Protein AF-A0A1M3LFQ7-F1 (afdb_monomer)

Foldseek 3Di:
DDQVLLVVCVVCLLVLLVVLLVVLVVVQVLCVVWPLSNVLSSVLSSLLSVLLSCLLVVHPRQSCVSLVSLLVSVLVTVDDLVSSLVSLVSSLCSVLVSSCVSRPVHDSVVSNVSSVVNSVVSSVVSVVSNVVSVVVVVD

Mean predicted aligned error: 5.29 Å

Secondary structure (DSSP, 8-state):
---HHHHHHHHTHHHHHHHHHHHHHHH-HHHHH-HHHHHHHHHHHHHHHHHHHHHHHT----THHHHHHHHHHHHHS---HHHHHHHHHHHHHHHHHHHHHHTTTS--HHHHHHHHHHHHHHHHHHHHHHHHHHHHH--

Solvent-accessible surface area (backbone atoms only — not comparable to full-atom values): 7546 Å² total; per-residue (Å²): 138,83,62,65,21,57,58,53,45,63,76,44,38,70,66,47,24,53,53,44,37,56,47,34,43,70,78,32,55,68,36,61,72,33,72,66,42,48,66,51,41,51,65,31,36,43,46,38,46,54,35,49,53,32,30,50,72,69,44,98,47,66,54,51,66,30,42,53,44,56,48,52,42,42,73,75,38,89,58,53,69,69,53,56,53,47,42,52,49,53,44,51,54,48,54,54,51,50,43,51,66,59,24,69,96,53,90,50,65,67,42,50,51,43,43,55,50,43,53,54,54,36,53,54,50,52,53,53,50,51,56,52,50,52,55,65,73,76,103

Radius of gyration: 15.15 Å; Cα contacts (8 Å, |Δi|>4): 144; chains: 1; bounding box: 44×25×41 Å

pLDDT: mean 84.74, std 13.24, range [47.09, 98.0]

Structure (mmCIF, N/CA/C/O backbone):
data_AF-A0A1M3LFQ7-F1
#
_entry.id   AF-A0A1M3LFQ7-F1
#
loop_
_atom_site.group_PDB
_atom_site.id
_atom_site.type_symbol
_atom_site.label_atom_id
_atom_site.label_alt_id
_atom_site.label_comp_id
_atom_site.label_asym_id
_atom_site.label_entity_id
_atom_site.label_seq_id
_atom_site.pdbx_PDB_ins_code
_atom_site.Cartn_x
_atom_site.Cartn_y
_atom_site.Cartn_z
_atom_site.occupancy
_atom_site.B_iso_or_equiv
_atom_site.auth_seq_id
_atom_site.auth_comp_id
_atom_site.auth_asym_id
_atom_site.auth_atom_id
_atom_site.pdbx_PDB_model_num
ATOM 1 N N . MET A 1 1 ? -5.559 7.535 22.322 1.00 57.72 1 MET A N 1
ATOM 2 C CA . MET A 1 1 ? -6.690 6.678 21.907 1.00 57.72 1 MET A CA 1
ATOM 3 C C . MET A 1 1 ? -6.112 5.419 21.289 1.00 57.72 1 MET A C 1
ATOM 5 O O . MET A 1 1 ? -5.043 5.512 20.702 1.00 57.72 1 MET A O 1
ATOM 9 N N . THR A 1 2 ? -6.763 4.270 21.445 1.00 73.19 2 THR A N 1
ATOM 10 C CA . THR A 1 2 ? -6.400 3.028 20.746 1.00 73.19 2 THR A CA 1
ATOM 11 C C . THR A 1 2 ? -7.524 2.688 19.772 1.00 73.19 2 THR A C 1
ATOM 13 O O . THR A 1 2 ? -8.675 2.547 20.183 1.00 73.19 2 THR A O 1
ATOM 16 N N . TRP A 1 3 ? -7.204 2.634 18.478 1.00 89.06 3 TRP A N 1
ATOM 17 C CA . TRP A 1 3 ? -8.154 2.292 17.417 1.00 89.06 3 TRP A CA 1
ATOM 18 C C . TRP A 1 3 ? -8.183 0.777 17.245 1.00 89.06 3 TRP A C 1
ATOM 20 O O . TRP A 1 3 ? -7.164 0.183 16.882 1.00 89.06 3 TRP A O 1
ATOM 30 N N . ARG A 1 4 ? -9.339 0.141 17.467 1.00 93.25 4 ARG A N 1
ATOM 31 C CA . ARG A 1 4 ? -9.447 -1.324 17.340 1.00 93.25 4 ARG A CA 1
ATOM 32 C C . ARG A 1 4 ? -9.283 -1.751 15.887 1.00 93.25 4 ARG A C 1
ATOM 34 O O . ARG A 1 4 ? -8.853 -2.872 15.633 1.00 93.25 4 ARG A O 1
ATOM 41 N N . ALA A 1 5 ? -9.582 -0.860 14.942 1.00 95.38 5 ALA A N 1
ATOM 42 C CA . ALA A 1 5 ? -9.312 -1.063 13.524 1.00 95.38 5 ALA A CA 1
ATOM 43 C C . ALA A 1 5 ? -7.831 -1.385 13.248 1.00 95.38 5 ALA A C 1
ATOM 45 O O . ALA A 1 5 ? -7.538 -2.267 12.445 1.00 95.38 5 ALA A O 1
ATOM 46 N N . ILE A 1 6 ? -6.902 -0.714 13.942 1.00 94.81 6 ILE A N 1
ATOM 47 C CA . ILE A 1 6 ? -5.457 -0.928 13.775 1.00 94.81 6 ILE A CA 1
ATOM 48 C C . ILE A 1 6 ? -5.042 -2.271 14.381 1.00 94.81 6 ILE A C 1
ATOM 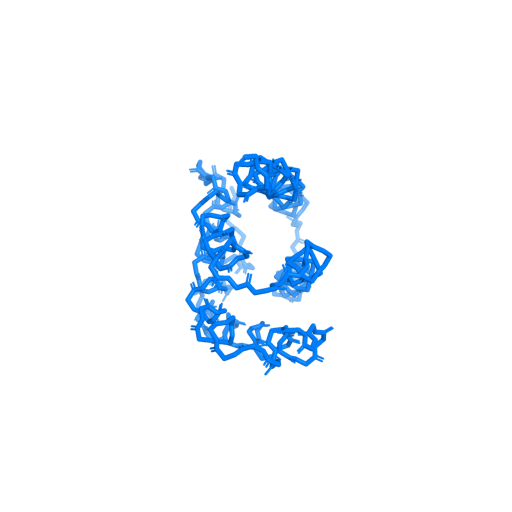50 O O . ILE A 1 6 ? -4.282 -3.003 13.754 1.00 94.81 6 ILE A O 1
ATOM 54 N N . ASP A 1 7 ? -5.573 -2.630 15.553 1.00 94.94 7 ASP A N 1
ATOM 55 C CA . ASP A 1 7 ? -5.297 -3.930 16.185 1.00 94.94 7 ASP A CA 1
ATOM 56 C C . ASP A 1 7 ? -5.813 -5.093 15.322 1.00 94.94 7 ASP A C 1
ATOM 58 O O . ASP A 1 7 ? -5.139 -6.108 15.151 1.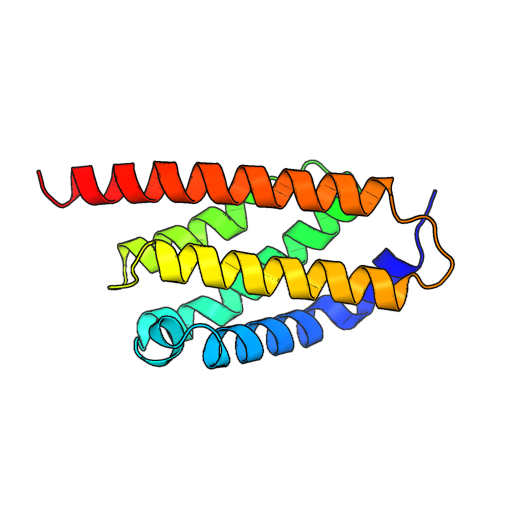00 94.94 7 ASP A O 1
ATOM 62 N N . ARG A 1 8 ? -7.005 -4.933 14.731 1.00 96.25 8 ARG A N 1
ATOM 63 C CA . ARG A 1 8 ? -7.570 -5.903 13.785 1.00 96.25 8 ARG A CA 1
ATOM 64 C C . ARG A 1 8 ? -6.722 -6.007 12.528 1.00 96.25 8 ARG A C 1
ATOM 66 O O . ARG A 1 8 ? -6.426 -7.120 12.119 1.00 96.25 8 ARG A O 1
ATOM 73 N N . LEU A 1 9 ? -6.309 -4.873 11.957 1.00 96.56 9 LEU A N 1
ATOM 74 C CA . LEU A 1 9 ? -5.456 -4.850 10.770 1.00 96.56 9 LEU A CA 1
ATOM 75 C C . LEU A 1 9 ? -4.123 -5.545 11.053 1.00 96.56 9 LEU A C 1
ATOM 77 O O . LEU A 1 9 ? -3.677 -6.349 10.246 1.00 96.56 9 LEU A O 1
ATOM 81 N N . GLN A 1 10 ? -3.521 -5.292 12.218 1.00 96.25 10 GLN A N 1
ATOM 82 C CA . GLN A 1 10 ? -2.303 -5.970 12.655 1.00 96.25 10 GLN A CA 1
ATOM 83 C C . GLN A 1 10 ? -2.478 -7.492 12.716 1.00 96.25 10 GLN A C 1
ATOM 85 O O . GLN A 1 10 ? -1.564 -8.214 12.331 1.00 96.25 10 GLN A O 1
ATOM 90 N N . ALA A 1 11 ? -3.625 -7.985 13.187 1.00 97.06 11 ALA A N 1
ATOM 91 C CA . ALA A 1 11 ? -3.873 -9.420 13.319 1.00 97.06 11 ALA A CA 1
ATOM 92 C C . ALA A 1 11 ? -3.962 -10.163 11.973 1.00 97.06 11 ALA A C 1
ATOM 94 O O . ALA A 1 11 ? -3.779 -11.376 11.942 1.00 97.06 11 ALA A O 1
ATOM 95 N N . GLU A 1 12 ? -4.237 -9.456 10.876 1.00 97.19 12 GLU A N 1
ATOM 96 C CA . GLU A 1 12 ? -4.384 -10.037 9.535 1.00 97.19 12 GLU A CA 1
ATOM 97 C C . GLU A 1 12 ? -3.378 -9.484 8.513 1.00 97.19 12 GLU A C 1
ATOM 99 O O . GLU A 1 12 ? -3.524 -9.740 7.319 1.00 97.19 12 GLU A O 1
ATOM 104 N N . ILE A 1 13 ? -2.384 -8.702 8.955 1.00 95.25 13 ILE A N 1
ATOM 105 C CA . ILE A 1 13 ? -1.555 -7.879 8.063 1.00 95.25 13 ILE A CA 1
ATOM 106 C C . ILE A 1 13 ? -0.771 -8.715 7.045 1.00 95.25 13 ILE A C 1
ATOM 108 O O . ILE A 1 13 ? -0.684 -8.320 5.887 1.00 95.25 13 ILE A O 1
ATOM 112 N N . GLU A 1 14 ? -0.260 -9.878 7.453 1.00 95.69 14 GLU A N 1
ATOM 113 C CA . GLU A 1 14 ? 0.499 -10.797 6.593 1.00 95.69 14 GLU A CA 1
ATOM 114 C C . GLU A 1 14 ? -0.391 -11.367 5.478 1.00 95.69 14 GLU A C 1
ATOM 116 O O . GLU A 1 14 ? -0.110 -11.200 4.293 1.00 95.69 14 GLU A O 1
ATOM 121 N N . GLU A 1 15 ? -1.541 -11.946 5.837 1.00 97.25 15 GLU A N 1
ATOM 122 C CA . GLU A 1 15 ? -2.490 -12.477 4.851 1.00 97.25 15 GLU A CA 1
ATOM 123 C C . GLU A 1 15 ? -3.047 -11.360 3.951 1.00 97.25 15 GLU A C 1
ATOM 125 O O . GLU A 1 15 ? -3.299 -11.550 2.758 1.00 97.25 15 GLU A O 1
ATOM 130 N N . PHE A 1 16 ? -3.243 -10.162 4.504 1.00 97.81 16 PHE A N 1
ATOM 131 C CA . PHE A 1 16 ? -3.688 -9.019 3.725 1.00 97.81 16 PHE A CA 1
ATOM 132 C C . PHE A 1 16 ? -2.613 -8.534 2.744 1.00 97.81 16 PHE A C 1
ATOM 134 O O . PHE A 1 16 ? -2.951 -8.226 1.601 1.00 97.81 16 PHE A O 1
ATOM 141 N N . ALA A 1 17 ? -1.335 -8.531 3.128 1.00 95.31 17 ALA A N 1
ATOM 142 C CA . ALA A 1 17 ? -0.219 -8.210 2.241 1.00 95.31 17 ALA A CA 1
ATOM 143 C C . ALA A 1 17 ? -0.124 -9.189 1.055 1.00 95.31 17 ALA A C 1
ATOM 145 O O . ALA A 1 17 ? 0.085 -8.760 -0.085 1.00 95.31 17 ALA A O 1
ATOM 146 N N . ASP A 1 18 ? -0.385 -10.480 1.272 1.00 96.44 18 ASP A N 1
ATOM 147 C CA . ASP A 1 18 ? -0.476 -11.469 0.190 1.00 96.44 18 ASP A CA 1
ATOM 148 C C . ASP A 1 18 ? -1.631 -11.161 -0.774 1.00 96.44 18 ASP A C 1
ATOM 150 O O . ASP A 1 18 ? -1.466 -11.192 -2.000 1.00 96.44 18 ASP A O 1
ATOM 154 N N . ARG A 1 19 ? -2.802 -10.778 -0.245 1.00 98.00 19 ARG A N 1
ATOM 155 C CA . ARG A 1 19 ? -3.945 -10.349 -1.073 1.00 98.00 19 ARG A CA 1
ATOM 156 C C . ARG A 1 19 ? -3.628 -9.086 -1.874 1.00 98.00 19 ARG A C 1
ATOM 158 O O . ARG A 1 19 ? -3.998 -9.001 -3.046 1.00 98.00 19 ARG A O 1
ATOM 165 N N . VAL A 1 20 ? -2.926 -8.121 -1.279 1.00 96.88 20 VAL A N 1
ATOM 166 C CA . VAL A 1 20 ? -2.468 -6.904 -1.970 1.00 96.88 20 VAL A CA 1
ATOM 167 C C . VAL A 1 20 ? -1.470 -7.251 -3.075 1.00 96.88 20 VAL A C 1
ATOM 169 O O . VAL A 1 20 ? -1.599 -6.747 -4.190 1.00 96.88 20 VAL A O 1
ATOM 172 N N . THR A 1 21 ? -0.533 -8.162 -2.815 1.00 94.75 21 THR A N 1
ATOM 173 C CA . THR A 1 21 ? 0.423 -8.664 -3.813 1.00 94.75 21 THR A CA 1
ATOM 174 C C . THR A 1 21 ? -0.299 -9.286 -5.005 1.00 94.75 21 THR A C 1
ATOM 176 O O . THR A 1 21 ? -0.049 -8.906 -6.151 1.00 94.75 21 THR A O 1
ATOM 179 N N . ALA A 1 22 ? -1.246 -10.193 -4.751 1.00 96.62 22 ALA A N 1
ATOM 180 C CA . ALA A 1 22 ? -2.049 -10.817 -5.799 1.00 96.62 22 ALA A CA 1
ATOM 181 C C . ALA A 1 22 ? -2.846 -9.780 -6.606 1.00 96.62 22 ALA A C 1
ATOM 183 O O . ALA A 1 22 ? -2.909 -9.857 -7.833 1.00 96.62 22 ALA A O 1
ATOM 184 N N . ARG A 1 23 ? -3.405 -8.770 -5.931 1.00 97.50 23 ARG A N 1
ATOM 185 C CA . ARG A 1 23 ? -4.129 -7.669 -6.572 1.00 97.50 23 ARG A CA 1
ATOM 186 C C . ARG A 1 23 ? -3.228 -6.844 -7.494 1.00 97.50 23 ARG A C 1
ATOM 188 O O . ARG A 1 23 ? -3.616 -6.576 -8.627 1.00 97.50 23 ARG A O 1
ATOM 195 N N . ILE A 1 24 ? -2.016 -6.497 -7.058 1.00 94.94 24 ILE A N 1
ATOM 196 C CA . ILE A 1 24 ? -1.040 -5.770 -7.886 1.00 94.94 24 ILE A CA 1
ATOM 197 C C . ILE A 1 24 ? -0.670 -6.583 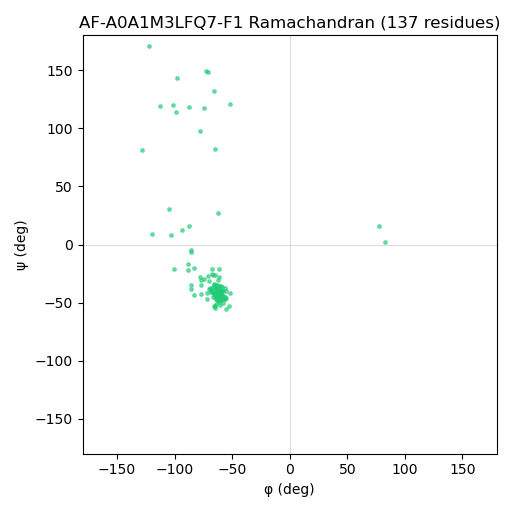-9.130 1.00 94.94 24 ILE A C 1
ATOM 199 O O . ILE A 1 24 ? -0.644 -6.027 -10.223 1.00 94.94 24 ILE A O 1
ATOM 203 N N . LEU A 1 25 ? -0.451 -7.896 -9.002 1.00 93.94 25 LEU A N 1
ATOM 204 C CA . LEU A 1 25 ? -0.136 -8.762 -10.147 1.00 93.94 25 LEU A CA 1
ATOM 205 C C . LEU A 1 25 ? -1.251 -8.799 -11.206 1.00 93.94 25 LEU A C 1
ATOM 207 O O . LEU A 1 25 ? -0.966 -9.003 -12.388 1.00 93.94 25 LEU A O 1
ATOM 211 N N . VAL A 1 26 ? -2.506 -8.593 -10.801 1.00 96.69 26 VAL A N 1
ATOM 212 C CA . VAL A 1 26 ? -3.658 -8.516 -11.711 1.00 96.69 26 VAL A CA 1
ATOM 213 C C . VAL A 1 26 ? -3.811 -7.114 -12.309 1.00 96.69 26 VAL A C 1
ATOM 215 O O . VAL A 1 26 ? -4.067 -6.981 -13.504 1.00 96.69 26 VAL A O 1
ATOM 218 N N . GLU A 1 27 ? -3.667 -6.067 -11.496 1.00 96.69 27 GLU A N 1
ATOM 219 C CA . GLU A 1 27 ? -3.962 -4.682 -11.894 1.00 96.69 27 GLU A CA 1
ATOM 220 C C . GLU A 1 27 ? -2.783 -3.938 -12.545 1.00 96.69 27 GLU A C 1
ATOM 222 O O . GLU A 1 27 ? -2.992 -2.907 -13.193 1.00 96.69 27 GLU A O 1
ATOM 227 N N . VAL A 1 28 ? -1.560 -4.447 -12.378 1.00 94.31 28 VAL A N 1
ATOM 228 C CA . VAL A 1 28 ? -0.308 -3.875 -12.893 1.00 94.31 28 VAL A CA 1
ATOM 229 C C . VAL A 1 28 ? 0.456 -4.970 -13.656 1.00 94.31 28 VAL A C 1
ATOM 231 O O . VAL A 1 28 ? 1.339 -5.631 -13.096 1.00 94.31 28 VAL A O 1
ATOM 234 N N . PRO A 1 29 ? 0.095 -5.235 -14.926 1.00 91.75 29 PRO A N 1
ATOM 235 C CA . PRO A 1 29 ? 0.574 -6.400 -15.673 1.00 91.75 29 PRO A CA 1
ATOM 236 C C . PRO A 1 29 ? 2.096 -6.436 -15.870 1.00 91.75 29 PRO A C 1
ATOM 238 O O . PRO A 1 29 ? 2.656 -7.513 -16.070 1.00 91.75 29 PRO A O 1
ATOM 241 N N . GLU A 1 30 ? 2.784 -5.300 -15.769 1.00 91.12 30 GLU A N 1
ATOM 242 C CA . GLU A 1 30 ? 4.241 -5.201 -15.850 1.00 91.12 30 GLU A CA 1
ATOM 243 C C . GLU A 1 30 ? 4.937 -6.024 -14.755 1.00 91.12 30 GLU A C 1
ATOM 245 O O . GLU A 1 30 ? 5.952 -6.667 -15.022 1.00 91.12 30 GLU A O 1
ATOM 250 N N . TYR A 1 31 ? 4.357 -6.087 -13.550 1.00 88.94 31 TYR A N 1
ATOM 251 C CA . TYR A 1 31 ? 4.875 -6.933 -12.469 1.00 88.94 31 TYR A CA 1
ATOM 252 C C . TYR A 1 31 ? 4.679 -8.425 -12.746 1.00 88.94 31 TYR A C 1
ATOM 254 O O . TYR A 1 31 ? 5.503 -9.237 -12.337 1.00 88.94 31 TYR A O 1
ATOM 262 N N . SER A 1 32 ? 3.613 -8.800 -13.454 1.00 88.75 32 SER A N 1
ATOM 263 C CA . SER A 1 32 ? 3.367 -10.192 -13.849 1.00 88.75 32 SER A CA 1
ATOM 264 C C . SER A 1 32 ? 4.234 -10.634 -15.030 1.00 88.75 32 SER A C 1
ATOM 266 O O . SER A 1 32 ? 4.581 -11.817 -15.124 1.00 88.75 32 SER A O 1
ATOM 268 N N . ALA A 1 33 ? 4.587 -9.702 -15.918 1.00 88.81 33 ALA A N 1
ATOM 269 C CA . ALA A 1 33 ? 5.377 -9.953 -17.119 1.00 88.81 33 ALA A CA 1
ATOM 270 C C . ALA A 1 33 ? 6.886 -10.096 -16.842 1.00 88.81 33 ALA A C 1
ATOM 272 O O . ALA A 1 33 ? 7.570 -10.815 -17.571 1.00 88.81 33 ALA A O 1
ATOM 273 N N . ASP A 1 34 ? 7.405 -9.457 -15.791 1.00 87.69 34 ASP A N 1
ATOM 274 C CA . ASP A 1 34 ? 8.819 -9.514 -15.405 1.00 87.69 34 ASP A CA 1
ATOM 275 C C . ASP A 1 34 ? 9.031 -10.487 -14.225 1.00 87.69 34 ASP A C 1
ATOM 277 O O . ASP A 1 34 ? 8.464 -10.341 -13.141 1.00 87.69 34 ASP A O 1
ATOM 281 N N . ALA A 1 35 ? 9.849 -11.525 -14.433 1.00 86.25 35 ALA A N 1
ATOM 282 C CA . ALA A 1 35 ? 10.077 -12.571 -13.432 1.00 86.25 35 ALA A CA 1
ATOM 283 C C . ALA A 1 35 ? 10.793 -12.055 -12.172 1.00 86.25 35 ALA A C 1
ATOM 285 O O . ALA A 1 35 ? 10.517 -12.533 -11.066 1.00 86.25 35 ALA A O 1
ATOM 286 N N . THR A 1 36 ? 11.687 -11.079 -12.331 1.00 84.62 36 THR A N 1
ATOM 287 C CA . THR A 1 36 ? 12.403 -10.448 -11.223 1.00 84.62 36 THR A CA 1
ATOM 288 C C . THR A 1 36 ? 11.440 -9.562 -10.438 1.00 84.62 36 THR A C 1
ATOM 290 O O . THR A 1 36 ? 11.352 -9.699 -9.220 1.00 84.62 36 THR A O 1
ATOM 293 N N . ALA A 1 37 ? 10.639 -8.740 -11.123 1.00 84.31 37 ALA A N 1
ATOM 294 C CA . ALA A 1 37 ? 9.610 -7.911 -10.496 1.00 84.31 37 ALA A CA 1
ATOM 295 C C . ALA A 1 37 ? 8.610 -8.747 -9.687 1.00 84.31 37 ALA A C 1
ATOM 297 O O . ALA A 1 37 ? 8.350 -8.442 -8.524 1.00 84.31 37 ALA A O 1
ATOM 298 N N . ARG A 1 38 ? 8.103 -9.843 -10.264 1.00 87.62 38 ARG A N 1
ATOM 299 C CA . ARG A 1 38 ? 7.189 -10.767 -9.580 1.00 87.62 38 ARG A CA 1
ATOM 300 C C . ARG A 1 38 ? 7.796 -11.364 -8.311 1.00 87.62 38 ARG A C 1
ATOM 302 O O . ARG A 1 38 ? 7.100 -11.500 -7.311 1.00 87.62 38 ARG A O 1
ATOM 309 N N . THR A 1 39 ? 9.081 -11.712 -8.349 1.00 86.69 39 THR A N 1
ATOM 310 C CA . THR A 1 39 ? 9.793 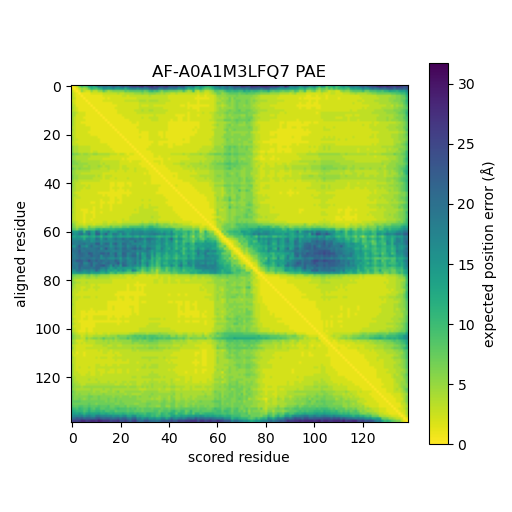-12.302 -7.202 1.00 86.69 39 THR A CA 1
ATOM 311 C C . THR A 1 39 ? 9.994 -11.287 -6.078 1.00 86.69 39 THR A C 1
ATOM 313 O O . THR A 1 39 ? 9.886 -11.633 -4.905 1.00 86.69 39 THR A O 1
ATOM 316 N N . LEU A 1 40 ? 10.268 -10.029 -6.425 1.00 84.62 40 LEU A N 1
ATOM 317 C CA . LEU A 1 40 ? 10.537 -8.970 -5.450 1.00 84.62 40 LEU A CA 1
ATOM 318 C C . LEU A 1 40 ? 9.263 -8.330 -4.881 1.00 84.62 40 LEU A C 1
ATOM 320 O O . LEU A 1 40 ? 9.309 -7.734 -3.803 1.00 84.62 40 LEU A O 1
ATOM 324 N N . LEU A 1 41 ? 8.124 -8.457 -5.571 1.00 87.00 41 LEU A N 1
ATOM 325 C CA . LEU A 1 41 ? 6.877 -7.800 -5.184 1.00 87.00 41 LEU A CA 1
ATOM 326 C C . LEU A 1 41 ? 6.366 -8.242 -3.807 1.00 87.00 41 LEU A C 1
ATOM 328 O O . LEU A 1 41 ? 6.085 -7.378 -2.986 1.00 87.00 41 LEU A O 1
ATOM 332 N N . GLY A 1 42 ? 6.279 -9.548 -3.537 1.00 89.25 42 GLY A N 1
ATOM 333 C CA . GLY A 1 42 ? 5.763 -10.061 -2.257 1.00 89.25 42 GLY A CA 1
ATOM 334 C C . GLY A 1 42 ? 6.504 -9.493 -1.037 1.00 89.25 42 GLY A C 1
ATOM 335 O O . GLY A 1 42 ? 5.881 -8.831 -0.208 1.00 89.25 42 GLY A O 1
ATOM 336 N N . PRO A 1 43 ? 7.844 -9.635 -0.958 1.00 87.81 43 PRO A N 1
ATOM 337 C CA . PRO A 1 43 ? 8.639 -9.019 0.105 1.00 87.81 43 PRO A CA 1
ATOM 338 C C . PRO A 1 43 ? 8.469 -7.494 0.198 1.00 87.81 43 PRO A C 1
ATOM 340 O O . PRO A 1 43 ? 8.423 -6.948 1.298 1.00 87.81 43 PRO A O 1
ATOM 343 N N . SER A 1 44 ? 8.334 -6.806 -0.943 1.00 86.00 44 SER A N 1
ATOM 344 C CA . SER A 1 44 ? 8.117 -5.350 -0.970 1.00 86.00 44 SER A CA 1
ATOM 345 C C . SER A 1 44 ? 6.782 -4.955 -0.340 1.00 86.00 44 SER A C 1
ATOM 347 O O . SER A 1 44 ? 6.709 -3.988 0.416 1.00 86.00 44 SER A O 1
ATOM 349 N N . VAL A 1 45 ? 5.715 -5.689 -0.663 1.00 90.38 45 VAL A N 1
ATOM 350 C CA . VAL A 1 45 ? 4.370 -5.435 -0.136 1.00 90.38 45 VAL A CA 1
ATOM 351 C C . VAL A 1 45 ? 4.301 -5.785 1.346 1.00 90.38 45 VAL A C 1
ATOM 353 O O . VAL A 1 45 ? 3.700 -5.027 2.099 1.00 90.38 45 VAL A O 1
ATOM 356 N N . GLN A 1 46 ? 4.965 -6.857 1.786 1.00 90.75 46 GLN A N 1
ATOM 357 C CA . GLN A 1 46 ? 5.044 -7.205 3.205 1.00 90.75 46 GLN A CA 1
ATOM 358 C C . GLN A 1 46 ? 5.713 -6.093 4.018 1.00 90.75 46 GLN A C 1
ATOM 360 O O . GLN A 1 46 ? 5.160 -5.623 5.007 1.00 90.75 46 GLN A O 1
ATOM 365 N N . GLN A 1 47 ? 6.858 -5.595 3.547 1.00 87.75 47 GLN A N 1
ATOM 366 C CA . GLN A 1 47 ? 7.540 -4.485 4.203 1.00 87.75 47 GLN A CA 1
ATOM 367 C C . GLN A 1 47 ? 6.697 -3.200 4.193 1.00 87.75 47 GLN A C 1
ATOM 369 O O . GLN A 1 47 ? 6.687 -2.462 5.176 1.00 87.75 47 GLN A O 1
ATOM 374 N N . ASN A 1 48 ? 5.960 -2.938 3.106 1.00 88.44 48 ASN A N 1
ATOM 375 C CA . ASN A 1 48 ? 4.997 -1.836 3.056 1.00 88.44 48 ASN A CA 1
ATOM 376 C C . ASN A 1 48 ? 3.918 -1.995 4.134 1.00 88.44 48 ASN A C 1
ATOM 378 O O . ASN A 1 48 ? 3.596 -1.029 4.814 1.00 88.44 48 ASN A O 1
ATOM 382 N N . ALA A 1 49 ? 3.391 -3.206 4.313 1.00 91.81 49 ALA A N 1
ATOM 383 C CA . ALA A 1 49 ? 2.353 -3.510 5.288 1.00 91.81 49 ALA A CA 1
ATOM 384 C C . ALA A 1 49 ? 2.823 -3.257 6.733 1.00 91.81 49 ALA A C 1
ATOM 386 O O . ALA A 1 49 ? 2.096 -2.651 7.526 1.00 91.81 49 ALA A O 1
ATOM 387 N N . ASP A 1 50 ? 4.060 -3.642 7.052 1.00 90.31 50 ASP A N 1
ATOM 388 C CA . ASP A 1 50 ? 4.677 -3.375 8.355 1.00 90.31 50 ASP A CA 1
ATOM 389 C C . ASP A 1 50 ? 4.828 -1.863 8.600 1.00 90.31 50 ASP A C 1
ATOM 391 O O . ASP A 1 50 ? 4.453 -1.348 9.657 1.00 90.31 50 ASP A O 1
ATOM 395 N N . GLU A 1 51 ? 5.301 -1.115 7.596 1.00 89.75 51 GLU A N 1
ATOM 39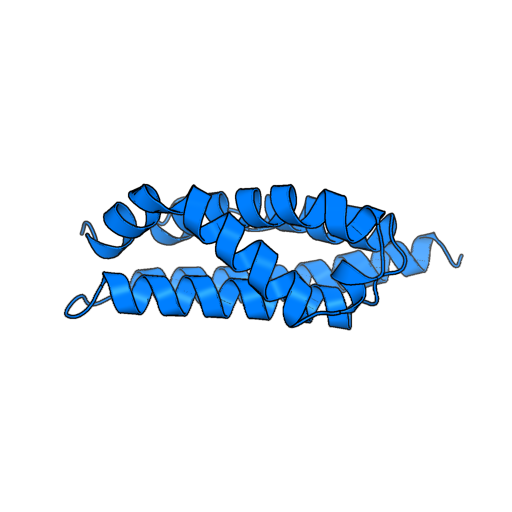6 C CA . GLU A 1 51 ? 5.406 0.347 7.669 1.00 89.75 51 GLU A CA 1
ATOM 397 C C . GLU A 1 51 ? 4.042 1.024 7.833 1.00 89.75 51 GLU A C 1
ATOM 399 O O . GLU A 1 51 ? 3.925 1.961 8.626 1.00 89.75 51 GLU A O 1
ATOM 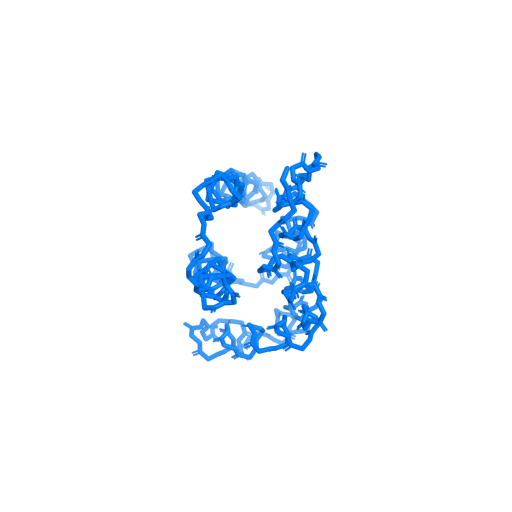404 N N . VAL A 1 52 ? 2.999 0.534 7.153 1.00 92.00 52 VAL A N 1
ATOM 405 C CA . VAL A 1 52 ? 1.626 1.023 7.335 1.00 92.00 52 VAL A CA 1
ATOM 406 C C . VAL A 1 52 ? 1.225 0.936 8.806 1.00 92.00 52 VAL A C 1
ATOM 408 O O . VAL A 1 52 ? 0.718 1.918 9.350 1.00 92.00 52 VAL A O 1
ATOM 411 N N . LEU A 1 53 ? 1.492 -0.178 9.492 1.00 92.62 53 LEU A N 1
ATOM 412 C CA . LEU A 1 53 ? 1.162 -0.311 10.915 1.00 92.62 53 LEU A CA 1
ATOM 413 C C . LEU A 1 53 ? 1.915 0.700 11.789 1.00 92.62 53 LEU A C 1
ATOM 415 O O . LEU A 1 53 ? 1.311 1.294 12.685 1.00 92.62 53 LEU A O 1
ATOM 419 N N . HIS A 1 54 ? 3.199 0.942 11.520 1.00 91.38 54 HIS A N 1
ATOM 420 C CA . HIS A 1 54 ? 3.973 1.956 12.238 1.00 91.38 54 HIS A CA 1
ATOM 421 C C . HIS A 1 54 ? 3.406 3.371 12.013 1.00 91.38 54 HIS A C 1
ATOM 423 O O . HIS A 1 54 ? 3.151 4.097 12.981 1.00 91.38 54 HIS A O 1
ATOM 429 N N . VAL A 1 55 ? 3.106 3.743 10.759 1.00 91.31 55 VAL A N 1
ATOM 430 C CA . VAL A 1 55 ? 2.482 5.037 10.421 1.00 91.31 55 VAL A CA 1
ATOM 431 C C . VAL A 1 55 ? 1.143 5.199 11.137 1.00 91.31 55 VAL A C 1
ATOM 433 O O . VAL A 1 55 ? 0.871 6.256 11.712 1.00 91.31 55 VAL A O 1
ATOM 436 N N . LEU A 1 56 ? 0.311 4.154 11.140 1.00 92.12 56 LEU A N 1
ATOM 437 C CA . LEU A 1 56 ? -1.009 4.149 11.774 1.00 92.12 56 LEU A CA 1
ATOM 438 C C . LEU A 1 56 ? -0.943 4.253 13.302 1.00 92.12 56 LEU A C 1
ATOM 440 O O . LEU A 1 56 ? -1.855 4.822 13.907 1.00 92.12 56 LEU A O 1
ATOM 444 N N . ARG A 1 57 ? 0.149 3.826 13.940 1.00 90.50 57 ARG A N 1
ATOM 445 C CA . ARG A 1 57 ? 0.385 4.023 15.384 1.00 90.50 57 ARG A CA 1
ATOM 446 C C . ARG A 1 57 ? 1.031 5.363 15.738 1.00 90.50 57 ARG A C 1
ATOM 448 O O . ARG A 1 57 ? 1.139 5.693 16.914 1.00 90.50 57 ARG A O 1
ATOM 455 N N . GLY A 1 58 ? 1.397 6.160 14.735 1.00 87.50 58 GLY A N 1
ATOM 456 C CA . GLY A 1 58 ? 2.025 7.469 14.929 1.00 87.50 58 GLY A CA 1
ATOM 457 C C . GLY A 1 58 ? 3.496 7.336 15.295 1.00 87.50 58 GLY A C 1
ATOM 458 O O . GLY A 1 58 ? 4.107 8.282 15.787 1.00 87.50 58 GLY A O 1
ATOM 459 N N . GLU A 1 59 ? 4.057 6.151 15.067 1.00 85.00 59 GLU A N 1
ATOM 460 C CA . GLU A 1 59 ? 5.475 5.907 15.221 1.00 85.00 59 GLU A CA 1
ATOM 461 C C . GLU A 1 59 ? 6.217 6.591 14.064 1.00 85.00 59 GLU A C 1
ATOM 463 O O . GLU A 1 59 ? 5.654 6.719 12.969 1.00 85.00 59 GLU A O 1
ATOM 468 N N . PRO A 1 60 ? 7.468 7.043 14.272 1.00 67.62 60 PRO A N 1
ATOM 469 C CA . PRO A 1 60 ? 8.307 7.568 13.204 1.00 67.62 60 PRO A CA 1
ATOM 470 C C . PRO A 1 60 ? 8.621 6.452 12.200 1.00 67.62 60 PRO A C 1
ATOM 472 O O . PRO A 1 60 ? 9.660 5.803 12.256 1.00 67.62 60 PRO A O 1
ATOM 475 N N . ALA A 1 61 ? 7.694 6.206 11.286 1.00 63.09 61 ALA A N 1
ATOM 476 C CA . ALA A 1 61 ? 7.875 5.299 10.179 1.00 63.09 61 ALA A CA 1
ATOM 477 C C . ALA A 1 61 ? 8.235 6.146 8.971 1.00 63.09 61 ALA A C 1
ATOM 479 O O . ALA A 1 61 ? 7.436 6.940 8.469 1.00 63.09 61 ALA A O 1
ATOM 480 N N . ALA A 1 62 ? 9.451 5.976 8.483 1.00 57.91 62 ALA A N 1
ATOM 481 C CA . ALA A 1 62 ? 9.704 6.363 7.121 1.00 57.91 62 ALA A CA 1
ATOM 482 C C . ALA A 1 62 ? 9.040 5.267 6.286 1.00 57.91 62 ALA A C 1
ATOM 484 O O . ALA A 1 62 ? 9.501 4.134 6.356 1.00 57.91 62 ALA A O 1
ATOM 485 N N . MET A 1 63 ? 8.028 5.573 5.463 1.00 65.69 63 MET A N 1
ATOM 486 C CA . MET A 1 63 ? 7.605 4.675 4.364 1.00 65.69 63 MET A CA 1
ATOM 487 C C . MET A 1 63 ? 8.746 4.478 3.326 1.00 65.69 63 MET A C 1
ATOM 489 O O . MET A 1 63 ? 8.529 4.425 2.119 1.00 65.69 63 MET A O 1
ATOM 493 N N . ALA A 1 64 ? 10.001 4.601 3.759 1.00 54.56 64 ALA A N 1
ATOM 494 C CA . ALA A 1 64 ? 11.228 4.717 3.000 1.00 54.56 64 ALA A CA 1
ATOM 495 C C . ALA A 1 64 ? 11.968 3.380 2.927 1.00 54.56 64 ALA A C 1
ATOM 497 O O . ALA A 1 64 ? 12.762 3.181 2.012 1.00 54.56 64 ALA A O 1
ATOM 498 N N . ALA A 1 65 ? 11.706 2.437 3.834 1.00 50.34 65 ALA A N 1
ATOM 499 C CA . ALA A 1 65 ? 12.263 1.101 3.716 1.00 50.34 65 ALA A CA 1
ATOM 500 C C . ALA A 1 65 ? 11.490 0.292 2.649 1.00 50.34 65 ALA A C 1
ATOM 502 O O . ALA A 1 65 ? 12.139 -0.364 1.836 1.00 50.34 65 ALA A O 1
ATOM 503 N N . ALA A 1 66 ? 10.167 0.472 2.497 1.00 52.62 66 ALA A N 1
ATOM 504 C CA . ALA A 1 66 ? 9.432 -0.020 1.324 1.00 52.62 66 ALA A CA 1
ATOM 505 C C . ALA A 1 66 ? 9.866 0.685 0.021 1.00 52.62 66 ALA A C 1
ATOM 507 O O . ALA A 1 66 ? 9.945 0.035 -1.024 1.00 52.62 66 ALA A O 1
ATOM 508 N N . ARG A 1 67 ? 10.217 1.989 0.071 1.00 57.97 67 ARG A N 1
ATOM 509 C CA . ARG A 1 67 ? 10.800 2.724 -1.082 1.00 57.97 67 ARG A CA 1
ATOM 510 C C . ARG A 1 67 ? 12.060 2.052 -1.608 1.00 57.97 67 ARG A C 1
ATOM 512 O O . ARG A 1 67 ? 12.174 1.863 -2.815 1.00 57.97 67 ARG A O 1
ATOM 519 N N . ASN A 1 68 ? 12.969 1.644 -0.722 1.00 53.69 68 ASN A N 1
ATOM 520 C CA . ASN A 1 68 ? 14.234 1.032 -1.125 1.00 53.69 68 ASN A CA 1
ATOM 521 C C . ASN A 1 68 ? 14.042 -0.285 -1.893 1.00 53.69 68 ASN A C 1
ATOM 523 O O . ASN A 1 68 ? 14.835 -0.568 -2.786 1.00 53.69 68 ASN A O 1
ATOM 527 N N . VAL A 1 69 ? 12.984 -1.061 -1.626 1.00 52.59 69 VAL A N 1
ATOM 528 C CA . VAL A 1 69 ? 12.716 -2.315 -2.358 1.00 52.59 69 VAL A CA 1
ATOM 529 C C . VAL A 1 69 ? 11.935 -2.071 -3.650 1.00 52.59 69 VAL A C 1
ATOM 531 O O . VAL A 1 69 ? 12.272 -2.656 -4.683 1.00 52.59 69 VAL A O 1
ATOM 534 N N . GLY A 1 70 ? 10.968 -1.144 -3.650 1.00 53.75 70 GLY A N 1
ATOM 535 C CA . GLY A 1 70 ? 10.276 -0.715 -4.872 1.00 53.75 70 GLY A CA 1
ATOM 536 C C . GLY A 1 70 ? 11.230 -0.087 -5.895 1.00 53.75 70 GLY A C 1
ATOM 537 O O . GLY A 1 70 ? 11.158 -0.386 -7.088 1.00 53.75 70 GLY A O 1
ATOM 538 N N . LEU A 1 71 ? 12.191 0.709 -5.420 1.00 56.97 71 LEU A N 1
ATOM 539 C CA . LEU A 1 71 ? 13.223 1.333 -6.241 1.00 56.97 71 LEU A CA 1
ATOM 540 C C . LEU A 1 71 ? 14.338 0.358 -6.647 1.00 56.97 71 LEU A C 1
ATOM 542 O O . LEU A 1 71 ? 14.737 0.355 -7.810 1.00 56.97 71 LEU A O 1
ATOM 546 N N . ALA A 1 72 ? 14.824 -0.500 -5.738 1.00 55.47 72 ALA A N 1
ATOM 547 C CA . ALA A 1 72 ? 15.799 -1.539 -6.089 1.00 55.47 72 ALA A CA 1
ATOM 548 C C . ALA A 1 72 ? 15.231 -2.507 -7.136 1.00 55.47 72 ALA A C 1
ATOM 550 O O . ALA A 1 72 ? 15.943 -2.895 -8.062 1.00 55.47 72 ALA A O 1
ATOM 551 N N . SER A 1 73 ? 13.930 -2.810 -7.052 1.00 54.69 73 SER A N 1
ATOM 552 C CA . SER A 1 73 ? 13.211 -3.538 -8.096 1.00 54.69 73 SER A CA 1
ATOM 553 C C . SER A 1 73 ? 13.168 -2.725 -9.383 1.00 54.69 73 SER A C 1
ATOM 555 O O . SER A 1 73 ? 13.596 -3.227 -10.405 1.00 54.69 73 SER A O 1
ATOM 557 N N . ALA A 1 74 ? 12.752 -1.458 -9.378 1.00 56.59 74 ALA A N 1
ATOM 558 C CA . ALA A 1 74 ? 12.649 -0.643 -10.596 1.00 56.59 74 ALA A CA 1
ATOM 559 C C . ALA A 1 74 ? 13.993 -0.345 -11.301 1.00 56.59 74 ALA A C 1
ATOM 561 O O . ALA A 1 74 ? 14.020 -0.112 -12.507 1.00 56.59 74 ALA A O 1
ATOM 562 N N . ILE A 1 75 ? 15.108 -0.341 -10.562 1.00 57.53 75 ILE A N 1
ATOM 563 C CA . ILE A 1 75 ? 16.466 -0.154 -11.100 1.00 57.53 75 ILE A CA 1
ATOM 564 C C . ILE A 1 75 ? 17.058 -1.486 -11.583 1.00 57.53 75 ILE A C 1
ATOM 566 O O . ILE A 1 75 ? 17.784 -1.503 -12.575 1.00 57.53 75 ILE A O 1
ATOM 570 N N . GLY A 1 76 ? 16.744 -2.597 -10.906 1.00 62.09 76 GLY A N 1
ATOM 571 C CA . GLY A 1 76 ? 17.148 -3.953 -11.297 1.00 62.09 76 GLY A CA 1
ATOM 572 C C . GLY A 1 76 ? 16.212 -4.646 -12.298 1.00 62.09 76 GLY A C 1
ATOM 573 O O . GLY A 1 76 ? 16.536 -5.731 -12.776 1.00 62.09 76 GLY A O 1
ATOM 574 N N . THR A 1 77 ? 15.065 -4.043 -12.618 1.00 63.38 77 THR A N 1
ATOM 575 C CA . THR A 1 77 ? 14.046 -4.549 -13.555 1.00 63.38 77 THR A CA 1
ATOM 576 C C . THR A 1 77 ? 13.800 -3.545 -14.678 1.00 63.38 77 THR A C 1
ATOM 578 O O . THR A 1 77 ? 14.252 -2.401 -14.636 1.00 63.38 77 THR A O 1
ATOM 581 N N . SER A 1 78 ? 13.047 -3.962 -15.695 1.00 72.62 78 SER A N 1
ATOM 582 C CA . SER A 1 78 ? 12.656 -3.084 -16.807 1.00 72.62 78 SER A CA 1
ATOM 583 C C . SER A 1 78 ? 11.370 -2.293 -16.529 1.00 72.62 78 SER A C 1
ATOM 585 O O . SER A 1 78 ? 10.758 -1.779 -17.467 1.00 72.62 78 SER A O 1
ATOM 587 N N . LEU A 1 79 ? 10.928 -2.203 -15.268 1.00 81.62 79 LEU A N 1
ATOM 588 C CA . LEU A 1 79 ? 9.644 -1.592 -14.937 1.00 81.62 79 LEU A CA 1
ATOM 589 C C . LEU A 1 79 ? 9.624 -0.077 -15.244 1.00 81.62 79 LEU A C 1
ATOM 591 O O . LEU A 1 79 ? 10.531 0.668 -14.838 1.00 81.62 79 LEU A O 1
ATOM 595 N N . PRO A 1 80 ? 8.579 0.419 -15.933 1.00 86.12 80 PRO A N 1
ATOM 596 C CA . PRO A 1 80 ? 8.366 1.851 -16.087 1.00 86.12 80 PRO A CA 1
ATOM 597 C C . PRO A 1 80 ? 7.936 2.472 -14.749 1.00 86.12 80 PRO A C 1
ATOM 599 O O . PRO A 1 80 ? 7.244 1.832 -13.956 1.00 86.12 80 PRO A O 1
ATOM 602 N N . LEU A 1 81 ? 8.311 3.736 -14.513 1.00 84.06 81 LEU A N 1
ATOM 603 C CA . LEU A 1 81 ? 7.931 4.482 -13.301 1.00 84.06 81 LEU A CA 1
ATOM 604 C C . LEU A 1 81 ? 6.416 4.435 -13.054 1.00 84.06 81 LEU A C 1
ATOM 606 O O . LEU A 1 81 ? 5.989 4.200 -11.928 1.00 84.06 81 LEU A O 1
ATOM 610 N N . ASP A 1 82 ? 5.614 4.576 -14.109 1.00 89.12 82 ASP A N 1
ATOM 611 C CA . ASP A 1 82 ? 4.152 4.542 -14.015 1.00 89.12 82 ASP A CA 1
ATOM 612 C C . ASP A 1 82 ? 3.626 3.220 -13.435 1.00 89.12 82 ASP A C 1
ATOM 614 O O . ASP A 1 82 ? 2.686 3.237 -12.642 1.00 89.12 82 ASP A O 1
ATOM 618 N N . ALA A 1 83 ? 4.256 2.081 -13.751 1.00 89.19 83 ALA A N 1
ATOM 619 C CA . ALA A 1 83 ? 3.875 0.787 -13.181 1.00 89.19 83 ALA A CA 1
ATOM 620 C C . ALA A 1 83 ? 4.195 0.716 -11.682 1.00 89.19 83 ALA A C 1
ATOM 622 O O . ALA A 1 83 ? 3.376 0.249 -10.891 1.00 89.19 83 ALA A O 1
ATOM 623 N N . VAL A 1 84 ? 5.354 1.239 -11.272 1.00 86.25 84 VAL A N 1
ATOM 624 C CA . VAL A 1 84 ? 5.745 1.315 -9.856 1.00 86.25 84 VAL A CA 1
ATOM 625 C C . VAL A 1 84 ? 4.770 2.206 -9.083 1.00 86.25 84 VAL A C 1
ATOM 627 O O . VAL A 1 84 ? 4.254 1.809 -8.038 1.00 86.25 84 VAL A O 1
ATOM 630 N N . LEU A 1 85 ? 4.455 3.390 -9.614 1.00 88.25 85 LEU A N 1
ATOM 631 C CA . LEU A 1 85 ? 3.510 4.319 -8.991 1.00 88.25 85 LEU A CA 1
ATOM 632 C C . LEU A 1 85 ? 2.103 3.723 -8.900 1.00 88.25 85 LEU A C 1
ATOM 634 O O . LEU A 1 85 ? 1.439 3.873 -7.873 1.00 88.25 85 LEU A O 1
ATOM 638 N N . ARG A 1 86 ? 1.660 3.004 -9.936 1.00 91.75 86 ARG A N 1
ATOM 639 C CA . ARG A 1 86 ? 0.368 2.314 -9.936 1.00 91.75 86 ARG A CA 1
ATOM 640 C C . ARG A 1 86 ? 0.318 1.194 -8.898 1.00 91.75 86 ARG A C 1
ATOM 642 O O . ARG A 1 86 ? -0.675 1.096 -8.186 1.00 91.75 86 ARG A O 1
ATOM 649 N N . ALA A 1 87 ? 1.382 0.405 -8.739 1.00 90.31 87 ALA A N 1
ATOM 650 C CA . ALA A 1 87 ? 1.457 -0.619 -7.693 1.00 90.31 87 ALA A CA 1
ATOM 651 C C . ALA A 1 87 ? 1.337 -0.011 -6.283 1.00 90.31 87 ALA A C 1
ATOM 653 O O . ALA A 1 87 ? 0.585 -0.516 -5.449 1.00 90.31 87 ALA A O 1
ATOM 654 N N . TYR A 1 88 ? 1.993 1.128 -6.040 1.00 88.12 88 TYR A N 1
ATOM 655 C CA . TYR A 1 88 ? 1.855 1.873 -4.784 1.00 88.12 88 TYR A CA 1
ATOM 656 C C . TYR A 1 88 ? 0.441 2.418 -4.559 1.00 88.12 88 TYR A C 1
ATOM 658 O O . TYR A 1 88 ? -0.046 2.402 -3.429 1.00 88.12 88 TYR A O 1
ATOM 666 N N . GLN A 1 89 ? -0.232 2.888 -5.612 1.00 91.94 89 GLN A N 1
ATOM 667 C CA . GLN A 1 89 ? -1.627 3.329 -5.526 1.00 91.94 89 GLN A CA 1
ATOM 668 C C . GLN A 1 89 ? -2.564 2.168 -5.181 1.00 91.94 89 GLN A C 1
ATOM 670 O O . GLN A 1 89 ? -3.391 2.313 -4.285 1.00 91.94 89 GLN A O 1
ATOM 675 N N . VAL A 1 90 ? -2.391 1.007 -5.822 1.00 94.69 90 VAL A N 1
ATOM 676 C CA . VAL A 1 90 ? -3.164 -0.209 -5.520 1.00 94.69 90 VAL A CA 1
ATOM 677 C C . VAL A 1 90 ? -2.961 -0.635 -4.065 1.00 94.69 90 VAL A C 1
ATOM 679 O O . VAL A 1 90 ? -3.941 -0.911 -3.372 1.00 94.69 90 VAL A O 1
ATOM 682 N N . ALA A 1 91 ? -1.715 -0.639 -3.577 1.00 92.94 91 ALA A N 1
ATOM 683 C CA . ALA A 1 91 ? -1.415 -0.944 -2.179 1.00 92.94 91 ALA A CA 1
ATOM 684 C C . ALA A 1 91 ? -2.100 0.047 -1.226 1.00 92.94 91 ALA A C 1
ATOM 686 O O . ALA A 1 91 ? -2.844 -0.372 -0.341 1.00 92.94 91 ALA A O 1
ATOM 687 N N . ARG A 1 92 ? -1.926 1.358 -1.452 1.00 93.56 92 ARG A N 1
ATOM 688 C CA . ARG A 1 92 ? -2.576 2.415 -0.661 1.00 93.56 92 ARG A CA 1
ATOM 689 C C . ARG A 1 92 ? -4.081 2.207 -0.584 1.00 93.56 92 ARG A C 1
ATOM 691 O O . ARG A 1 92 ? -4.640 2.207 0.509 1.00 93.56 92 ARG A O 1
ATOM 698 N N . ASP A 1 93 ? -4.734 2.058 -1.731 1.00 96.62 93 ASP A N 1
ATOM 699 C CA . ASP A 1 93 ? -6.190 1.964 -1.805 1.00 96.62 93 ASP A CA 1
ATOM 700 C C . ASP A 1 93 ? -6.698 0.707 -1.097 1.00 96.62 93 ASP A C 1
ATOM 702 O O . ASP A 1 93 ? -7.735 0.750 -0.433 1.00 96.62 93 ASP A O 1
ATOM 706 N N . ALA A 1 94 ? -5.941 -0.391 -1.167 1.00 96.62 94 ALA A N 1
ATOM 707 C CA . ALA A 1 94 ? -6.240 -1.600 -0.420 1.00 96.62 94 ALA A CA 1
ATOM 708 C C . ALA A 1 94 ? -6.115 -1.386 1.099 1.00 96.62 94 ALA A C 1
ATOM 710 O O . ALA A 1 94 ? -7.079 -1.651 1.813 1.00 96.62 94 ALA A O 1
ATOM 711 N N . PHE A 1 95 ? -4.991 -0.865 1.605 1.00 95.50 95 PHE A N 1
ATOM 712 C CA . PHE A 1 95 ? -4.807 -0.637 3.047 1.00 95.50 95 PHE A CA 1
ATOM 713 C C . PHE A 1 95 ? -5.793 0.388 3.615 1.00 95.50 95 PHE A C 1
ATOM 715 O O . PHE A 1 95 ? -6.370 0.163 4.679 1.00 95.50 95 PHE A O 1
ATOM 722 N N . VAL A 1 96 ? -6.051 1.483 2.895 1.00 95.75 96 VAL A N 1
ATOM 723 C CA . VAL A 1 96 ? -7.050 2.490 3.287 1.00 95.75 96 VAL A CA 1
ATOM 724 C C . VAL A 1 96 ? -8.452 1.889 3.302 1.00 95.75 96 VAL A C 1
ATOM 726 O O . VAL A 1 96 ? -9.191 2.086 4.269 1.00 95.75 96 VAL A O 1
ATOM 729 N N . GLY A 1 97 ? -8.825 1.153 2.250 1.00 96.56 97 GLY A N 1
ATOM 730 C CA . GLY A 1 97 ? -10.118 0.476 2.169 1.00 96.56 97 GLY A CA 1
ATOM 731 C C . GLY A 1 97 ? -10.302 -0.495 3.328 1.00 96.56 97 GLY A C 1
ATOM 732 O O . GLY A 1 97 ? -11.307 -0.432 4.034 1.00 96.56 97 GLY A O 1
ATOM 733 N N . ARG A 1 98 ? -9.281 -1.309 3.602 1.00 97.25 98 ARG A N 1
ATOM 734 C CA . ARG A 1 98 ? -9.351 -2.307 4.661 1.00 97.25 98 ARG A CA 1
ATOM 735 C C . ARG A 1 98 ? -9.422 -1.697 6.053 1.00 97.25 98 ARG A C 1
ATOM 737 O O . ARG A 1 98 ? -10.216 -2.147 6.872 1.00 97.25 98 ARG A O 1
ATOM 744 N N . LEU A 1 99 ? -8.656 -0.641 6.319 1.00 95.81 99 LEU A N 1
ATOM 745 C CA . LEU A 1 99 ? -8.731 0.055 7.601 1.00 95.81 99 LEU A CA 1
ATOM 746 C C . LEU A 1 99 ? -10.126 0.658 7.835 1.00 95.81 99 LEU A C 1
ATOM 748 O O . LEU A 1 99 ? -10.644 0.563 8.945 1.00 95.81 99 LEU A O 1
ATOM 752 N N . ARG A 1 100 ? -10.756 1.222 6.794 1.00 95.88 100 ARG A N 1
ATOM 753 C CA . ARG A 1 100 ? -12.132 1.745 6.869 1.00 95.88 100 ARG A CA 1
ATOM 754 C C . ARG A 1 100 ? -13.155 0.649 7.155 1.00 95.88 100 ARG A C 1
ATOM 756 O O . ARG A 1 100 ? -14.030 0.860 7.982 1.00 95.88 100 ARG A O 1
ATOM 763 N N . GLU A 1 101 ? -13.032 -0.510 6.513 1.00 96.44 101 GLU A N 1
ATOM 764 C CA . GLU A 1 101 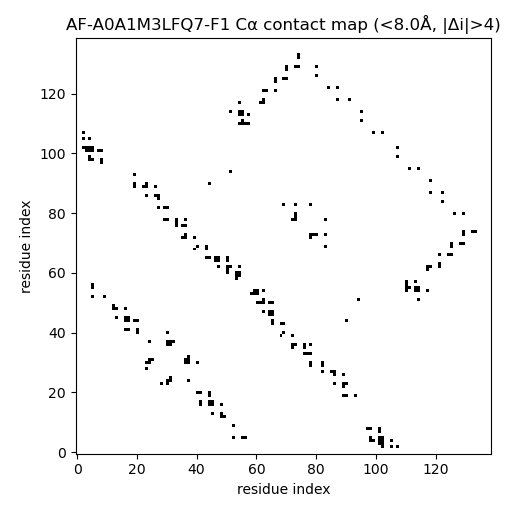? -13.896 -1.667 6.786 1.00 96.44 101 GLU A CA 1
ATOM 765 C C . GLU A 1 101 ? -13.746 -2.167 8.228 1.00 96.44 101 GLU A C 1
ATOM 767 O O . GLU A 1 101 ? -14.731 -2.453 8.906 1.00 96.44 101 GLU A O 1
ATOM 772 N N . LEU A 1 102 ? -12.506 -2.271 8.713 1.00 96.00 102 LEU A N 1
ATOM 773 C CA . LEU A 1 102 ? -12.209 -2.773 10.053 1.00 96.00 102 LEU A CA 1
ATOM 774 C C . LEU A 1 102 ? -12.615 -1.804 11.165 1.00 96.00 102 LEU A C 1
ATOM 776 O O . LEU A 1 102 ? -12.867 -2.255 12.286 1.00 96.00 102 LEU A O 1
ATOM 780 N N . GLY A 1 103 ? -12.650 -0.507 10.868 1.00 93.56 103 GLY A N 1
ATOM 781 C CA . GLY A 1 103 ? -13.038 0.558 11.786 1.00 93.56 103 GLY A CA 1
ATOM 782 C C . GLY A 1 103 ? -14.424 1.124 11.521 1.00 93.56 103 GLY A C 1
ATOM 783 O O . GLY A 1 103 ? -14.629 2.305 11.776 1.00 93.56 103 GLY A O 1
ATOM 784 N N . ASP A 1 104 ? -15.365 0.330 11.003 1.00 91.56 104 ASP A N 1
ATOM 785 C CA . ASP A 1 104 ? -16.758 0.766 10.881 1.00 91.56 104 ASP A CA 1
ATOM 786 C C . ASP A 1 104 ? -17.280 1.298 12.233 1.00 91.56 104 ASP A C 1
ATOM 788 O O . ASP A 1 104 ? -17.235 0.609 13.258 1.00 91.56 104 ASP A O 1
ATOM 792 N N . GLY A 1 105 ? -17.711 2.562 12.244 1.00 87.38 105 GLY A N 1
ATOM 793 C CA . GLY A 1 105 ? -18.111 3.295 13.450 1.00 87.38 105 GLY A CA 1
ATOM 794 C C . GLY A 1 105 ? -16.979 3.929 14.282 1.00 87.38 105 GLY A C 1
ATOM 795 O O . GLY A 1 105 ? -17.276 4.534 15.313 1.00 87.38 105 GLY A O 1
ATOM 796 N N . GLU A 1 106 ? -15.710 3.836 13.869 1.00 92.44 106 GLU A N 1
ATOM 797 C CA . GLU A 1 106 ? -14.561 4.514 14.495 1.00 92.44 106 GLU A CA 1
ATOM 798 C C . GLU A 1 106 ? -14.187 5.815 13.755 1.00 92.44 106 GLU A C 1
ATOM 800 O O . GLU A 1 106 ? -14.212 5.883 12.526 1.00 92.44 106 GLU A O 1
ATOM 805 N N . ASP A 1 107 ? -13.778 6.853 14.497 1.00 92.75 107 ASP A N 1
ATOM 806 C CA . ASP A 1 107 ? -13.152 8.041 13.901 1.00 92.75 107 ASP A CA 1
ATOM 807 C C . ASP A 1 107 ? -11.686 7.743 13.562 1.00 92.75 107 ASP A C 1
ATOM 809 O O . ASP A 1 107 ? -10.785 7.790 14.408 1.00 92.75 107 ASP A O 1
ATOM 813 N N . LEU A 1 108 ? -11.469 7.408 12.293 1.00 94.06 108 LEU A N 1
ATOM 814 C CA . LEU A 1 108 ? -10.160 7.112 11.724 1.00 94.06 108 LEU A CA 1
ATOM 815 C C . LEU A 1 108 ? -9.496 8.338 11.075 1.00 94.06 108 LEU A C 1
ATOM 817 O O . LEU A 1 108 ? -8.516 8.168 10.352 1.00 94.06 108 LEU A O 1
ATOM 821 N N . GLY A 1 109 ? -9.994 9.561 11.297 1.00 93.62 109 GLY A N 1
ATOM 822 C CA . GLY A 1 109 ? -9.494 10.760 10.615 1.00 93.62 109 GLY A CA 1
ATOM 823 C C . GLY A 1 109 ? -7.990 10.985 10.799 1.00 93.62 109 GLY A C 1
ATOM 824 O O . GLY A 1 109 ? -7.265 11.189 9.826 1.00 93.62 109 GLY A O 1
ATOM 825 N N . GLU A 1 110 ? -7.501 10.881 12.035 1.00 93.56 110 GLU A N 1
ATOM 826 C CA . GLU A 1 110 ? -6.075 11.023 12.342 1.00 93.56 110 GLU A CA 1
ATOM 827 C C . GLU A 1 110 ? -5.203 9.905 11.724 1.00 93.56 110 GLU A C 1
ATOM 829 O O . GLU A 1 110 ? -4.265 10.236 10.990 1.00 93.56 110 GLU A O 1
ATOM 834 N N . PRO A 1 111 ? -5.468 8.599 11.950 1.00 93.00 111 PRO A N 1
ATOM 835 C CA . PRO A 1 111 ? -4.644 7.539 11.370 1.00 93.00 111 PRO A CA 1
ATOM 836 C C . PRO A 1 111 ? -4.697 7.515 9.835 1.00 93.00 111 PRO A C 1
ATOM 838 O O . PRO A 1 111 ? -3.660 7.321 9.200 1.00 93.00 111 PRO A O 1
ATOM 841 N N . LEU A 1 112 ? -5.856 7.779 9.221 1.00 93.94 112 LEU A N 1
ATOM 842 C CA . LEU A 1 112 ? -5.965 7.895 7.762 1.00 93.94 112 LEU A CA 1
ATOM 843 C C . LEU A 1 112 ? -5.177 9.093 7.230 1.00 93.94 112 LEU A C 1
ATOM 8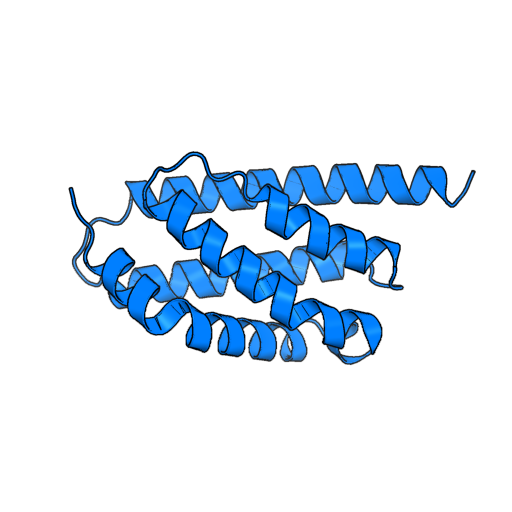45 O O . LEU A 1 112 ? -4.460 8.948 6.244 1.00 93.94 112 LEU A O 1
ATOM 849 N N . GLY A 1 113 ? -5.241 10.246 7.901 1.00 92.94 113 GLY A N 1
ATOM 850 C CA . GLY A 1 113 ? -4.460 11.423 7.523 1.00 92.94 113 GLY A CA 1
ATOM 851 C C . GLY A 1 113 ? -2.951 11.165 7.562 1.00 92.94 113 GLY A C 1
ATOM 852 O O . GLY A 1 113 ? -2.233 11.548 6.635 1.00 92.94 113 GLY A O 1
ATOM 853 N N . ARG A 1 114 ? -2.467 10.451 8.589 1.00 91.69 114 ARG A N 1
ATOM 854 C CA . ARG A 1 114 ? -1.060 10.023 8.679 1.00 91.69 114 ARG A CA 1
ATOM 855 C C . ARG A 1 114 ? -0.679 9.094 7.526 1.00 91.69 114 ARG A C 1
ATOM 857 O O . ARG A 1 114 ? 0.341 9.322 6.875 1.00 91.69 114 ARG A O 1
ATOM 864 N N . LEU A 1 115 ? -1.515 8.100 7.229 1.00 91.56 115 LEU A N 1
ATOM 865 C CA . LEU A 1 115 ? -1.274 7.151 6.142 1.00 91.56 115 LEU A CA 1
ATOM 866 C C . LEU A 1 115 ? -1.252 7.832 4.763 1.00 91.56 115 LEU A C 1
ATOM 868 O O . LEU A 1 115 ? -0.347 7.593 3.964 1.00 91.56 115 LEU A O 1
ATOM 872 N N . GLU A 1 116 ? -2.205 8.723 4.491 1.00 91.19 116 GLU A N 1
ATOM 873 C CA . GLU A 1 116 ? -2.274 9.478 3.236 1.00 91.19 116 GLU A CA 1
ATOM 874 C C . GLU A 1 116 ? -1.057 10.392 3.033 1.00 91.19 116 GLU A C 1
ATOM 876 O O . GLU A 1 116 ? -0.530 10.469 1.917 1.00 91.19 116 GLU A O 1
ATOM 881 N N . SER A 1 117 ? -0.582 11.060 4.093 1.00 90.06 117 SER A N 1
ATOM 882 C CA . SER A 1 117 ? 0.650 11.860 4.036 1.00 90.06 117 SER A CA 1
ATOM 883 C C . SER A 1 117 ? 1.857 10.982 3.716 1.00 90.06 117 SER A C 1
ATOM 885 O O . SER A 1 117 ? 2.624 11.290 2.802 1.00 90.06 117 SER A O 1
ATOM 887 N N . ALA A 1 118 ? 1.979 9.838 4.393 1.00 88.88 118 ALA A N 1
ATOM 888 C CA . ALA A 1 118 ? 3.108 8.934 4.222 1.00 88.88 118 ALA A CA 1
ATOM 889 C C . ALA A 1 118 ? 3.189 8.354 2.796 1.00 88.88 118 ALA A C 1
ATOM 891 O O . ALA A 1 118 ? 4.269 8.315 2.203 1.00 88.88 118 ALA A O 1
ATOM 892 N N . TYR A 1 119 ? 2.054 7.977 2.193 1.00 88.00 119 TYR A N 1
ATOM 893 C CA . TYR A 1 119 ? 2.022 7.545 0.790 1.00 88.00 119 TYR A CA 1
ATOM 894 C C . TYR A 1 119 ? 2.348 8.677 -0.190 1.00 88.00 119 TYR A C 1
ATOM 896 O O . TYR A 1 119 ? 3.012 8.437 -1.199 1.00 88.00 119 TYR A O 1
ATOM 904 N N . ARG A 1 120 ? 1.912 9.913 0.085 1.00 87.69 120 ARG A N 1
ATOM 905 C CA . ARG A 1 120 ? 2.233 11.075 -0.760 1.00 87.69 120 ARG A CA 1
ATOM 906 C C . ARG A 1 120 ? 3.734 11.355 -0.776 1.00 87.69 120 ARG A C 1
ATOM 908 O O . ARG A 1 120 ? 4.309 11.557 -1.843 1.00 87.69 120 ARG A O 1
ATOM 915 N N . GLU A 1 121 ? 4.362 11.325 0.393 1.00 86.50 121 GLU A N 1
ATOM 916 C CA . GLU A 1 121 ? 5.811 11.475 0.534 1.00 86.50 121 GLU A CA 1
ATOM 917 C C . GLU A 1 121 ? 6.570 10.327 -0.139 1.00 86.50 121 GLU A C 1
ATOM 919 O O . GLU A 1 121 ? 7.588 10.562 -0.793 1.00 86.50 121 GLU A O 1
ATOM 924 N N . ALA A 1 122 ? 6.061 9.094 -0.034 1.00 83.38 122 ALA A N 1
ATOM 925 C CA . ALA A 1 122 ? 6.639 7.941 -0.716 1.00 83.38 122 ALA A CA 1
ATOM 926 C C . ALA A 1 122 ? 6.628 8.110 -2.241 1.00 83.38 122 ALA A C 1
ATOM 928 O O . ALA A 1 122 ? 7.664 7.938 -2.876 1.00 83.38 122 ALA A O 1
ATOM 929 N N . VAL A 1 123 ? 5.501 8.523 -2.826 1.00 84.38 123 VAL A N 1
ATOM 930 C CA . VAL A 1 123 ? 5.375 8.757 -4.276 1.00 84.38 123 VAL A CA 1
ATOM 931 C C . VAL A 1 123 ? 6.351 9.826 -4.781 1.00 84.38 123 VAL A C 1
ATOM 933 O O . VAL A 1 123 ? 6.988 9.630 -5.822 1.00 84.38 123 VAL A O 1
ATOM 936 N N . ALA A 1 124 ? 6.493 10.940 -4.056 1.00 83.56 124 ALA A N 1
ATOM 937 C CA . ALA A 1 124 ? 7.416 12.011 -4.436 1.00 83.56 124 ALA A CA 1
ATOM 938 C C . ALA A 1 124 ? 8.870 11.510 -4.477 1.00 83.56 124 ALA A C 1
ATOM 940 O O . ALA A 1 124 ? 9.568 11.676 -5.475 1.00 83.56 124 ALA A O 1
ATOM 941 N N . SER A 1 125 ? 9.287 10.803 -3.430 1.00 80.75 125 SER A N 1
ATOM 942 C CA . SER A 1 125 ? 10.643 10.265 -3.291 1.00 80.75 125 SER A CA 1
ATOM 943 C C . SER A 1 125 ? 10.954 9.148 -4.290 1.00 80.75 125 SER A C 1
ATOM 945 O O . SER A 1 125 ? 12.027 9.175 -4.883 1.00 80.75 125 SER A O 1
ATOM 947 N N . ILE A 1 126 ? 10.010 8.242 -4.586 1.00 79.69 126 ILE A N 1
ATOM 948 C CA . ILE A 1 126 ? 10.176 7.233 -5.655 1.00 79.69 126 ILE A CA 1
ATOM 949 C C . ILE A 1 126 ? 10.449 7.913 -6.996 1.00 79.69 126 ILE A C 1
ATOM 951 O O . ILE A 1 126 ? 11.337 7.498 -7.741 1.00 79.69 126 ILE A O 1
ATOM 955 N N . SER A 1 127 ? 9.694 8.969 -7.305 1.00 80.00 127 SER A N 1
ATOM 956 C CA . SER A 1 127 ? 9.843 9.703 -8.563 1.00 80.00 127 SER A CA 1
ATOM 957 C C . SER A 1 127 ? 11.225 10.356 -8.663 1.00 80.00 127 SER A C 1
ATOM 959 O O . SER A 1 127 ? 11.900 10.229 -9.687 1.00 80.00 127 SER A O 1
ATOM 961 N N . GLU A 1 128 ? 11.681 11.014 -7.594 1.00 81.62 128 GLU A N 1
ATOM 962 C CA . GLU A 1 128 ? 13.005 11.643 -7.532 1.00 81.62 128 GLU A CA 1
ATOM 963 C C . GLU A 1 128 ? 14.142 10.625 -7.677 1.00 81.62 128 GLU A C 1
ATOM 965 O O . GLU A 1 128 ? 15.061 10.815 -8.483 1.00 81.62 128 GLU A O 1
ATOM 970 N N . GLU A 1 129 ? 14.064 9.523 -6.935 1.00 77.50 129 GLU A N 1
ATOM 971 C CA . GLU A 1 129 ? 15.070 8.468 -6.924 1.00 77.50 129 GLU A CA 1
ATOM 972 C C . GLU A 1 129 ? 15.134 7.717 -8.261 1.00 77.50 129 GLU A C 1
ATOM 974 O O . GLU A 1 129 ? 16.229 7.458 -8.769 1.00 77.50 129 GLU A O 1
ATOM 979 N N . TYR A 1 130 ? 13.987 7.440 -8.895 1.00 76.31 130 TYR A N 1
ATOM 980 C CA . TYR A 1 130 ? 13.928 6.791 -10.208 1.00 76.31 130 TYR A CA 1
ATOM 981 C C . TYR A 1 130 ? 14.590 7.664 -11.278 1.00 76.31 130 TYR A C 1
ATOM 983 O O . TYR A 1 130 ? 15.423 7.197 -12.062 1.00 76.31 130 TYR A O 1
ATOM 991 N N . LEU A 1 131 ? 14.277 8.964 -11.281 1.00 76.69 131 LEU A N 1
ATOM 992 C CA . LEU A 1 131 ? 14.883 9.936 -12.192 1.00 76.69 131 LEU A CA 1
ATOM 993 C C . LEU A 1 131 ? 16.383 10.115 -11.931 1.00 76.69 131 LEU A C 1
ATOM 995 O O . LEU A 1 131 ? 17.159 10.323 -12.868 1.00 76.69 131 LEU A O 1
A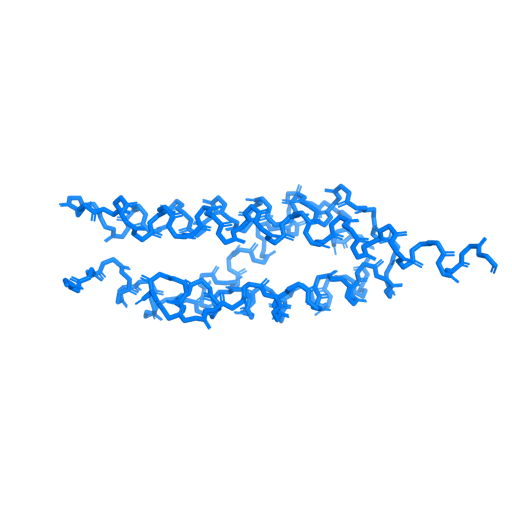TOM 999 N N . ALA A 1 132 ? 16.821 10.067 -10.672 1.00 78.06 132 ALA A N 1
ATOM 1000 C CA . ALA A 1 132 ? 18.240 10.097 -10.329 1.00 78.06 132 ALA A CA 1
ATOM 1001 C C . ALA A 1 132 ? 18.970 8.838 -10.826 1.00 78.06 132 ALA A C 1
ATOM 1003 O O . ALA A 1 132 ? 20.053 8.947 -11.402 1.00 78.06 132 ALA A O 1
ATOM 1004 N N . ALA A 1 133 ? 18.372 7.656 -10.665 1.00 73.75 133 ALA A N 1
ATOM 1005 C CA . ALA A 1 133 ? 18.951 6.394 -11.111 1.00 73.75 133 ALA A CA 1
ATOM 1006 C C . ALA A 1 133 ? 19.058 6.298 -12.639 1.00 73.75 133 ALA A C 1
ATOM 1008 O O . ALA A 1 133 ? 20.124 5.964 -13.156 1.00 73.75 133 ALA A O 1
ATOM 1009 N N . LYS A 1 134 ? 18.008 6.677 -13.382 1.00 69.06 134 LYS A N 1
ATOM 1010 C CA . LYS A 1 134 ? 18.049 6.717 -14.855 1.00 69.06 134 LYS A CA 1
ATOM 1011 C C . LYS A 1 134 ? 19.136 7.655 -15.383 1.00 69.06 134 LYS A C 1
ATOM 1013 O O . LYS A 1 134 ? 19.839 7.288 -16.319 1.00 69.06 134 LYS A O 1
ATOM 1018 N N . ARG A 1 135 ? 19.331 8.820 -14.752 1.00 75.69 135 ARG A N 1
ATOM 1019 C CA . ARG A 1 135 ? 20.420 9.752 -15.101 1.00 75.69 135 ARG A CA 1
ATOM 1020 C C . ARG A 1 135 ? 21.813 9.146 -14.912 1.00 75.69 135 ARG A C 1
ATOM 1022 O O . ARG A 1 135 ? 22.694 9.443 -15.703 1.00 75.69 135 ARG A O 1
ATOM 1029 N N . ARG A 1 136 ? 22.012 8.302 -13.894 1.00 75.06 136 ARG A N 1
ATOM 1030 C CA . ARG A 1 136 ? 23.300 7.625 -13.638 1.00 75.06 136 ARG A CA 1
ATOM 1031 C C . ARG A 1 136 ? 23.590 6.488 -14.619 1.00 75.06 136 ARG A C 1
ATOM 1033 O O . ARG A 1 136 ? 24.751 6.202 -14.860 1.00 75.06 136 ARG A O 1
ATOM 1040 N N . LEU A 1 137 ? 22.554 5.829 -15.138 1.00 68.31 137 LEU A N 1
ATOM 1041 C CA . LEU A 1 137 ? 22.684 4.688 -16.054 1.00 68.31 137 LEU A CA 1
ATOM 1042 C C . LEU A 1 137 ? 22.764 5.092 -17.534 1.00 68.31 137 LEU A C 1
ATOM 1044 O O . LEU A 1 137 ? 23.217 4.299 -18.350 1.00 68.31 137 LEU A O 1
ATOM 1048 N N . GLY A 1 138 ? 22.281 6.287 -17.885 1.00 61.66 138 GLY A N 1
ATOM 1049 C CA . GLY A 1 138 ? 22.301 6.821 -19.252 1.00 61.66 138 GLY A CA 1
ATOM 1050 C C . GLY A 1 138 ? 23.378 7.877 -19.521 1.00 61.66 138 GLY A C 1
ATOM 1051 O O . GLY A 1 138 ? 23.307 8.526 -20.563 1.00 61.66 138 GLY A O 1
ATOM 1052 N N . GLY A 1 139 ? 24.302 8.096 -18.578 1.00 47.09 139 GLY A N 1
ATOM 1053 C CA . GLY A 1 139 ? 25.430 9.030 -18.687 1.00 47.09 139 GLY A CA 1
ATOM 1054 C C . GLY A 1 139 ? 26.764 8.331 -18.893 1.00 47.09 139 GLY A C 1
ATOM 1055 O O . GLY A 1 139 ? 26.848 7.121 -18.590 1.00 47.09 139 GLY A O 1
#

Sequence (139 aa):
MTWRAIDRLQAEIEEFADRVTARILVEVPEYSADATARTLLGPSVQQNADEVLHVLRGEPAAMAAARNVGLASAIGTSLPLDAVLRAYQVARDAFVGRLRELGDGEDLGEPLGRLESAYREAVASISEEYLAAKRRLGG

Nearest PDB structures (foldseek):
  1ux9-assembly2_B  TM=6.484E-01  e=4.211E-01  Homo sapiens
  2yrs-assembly2_O  TM=3.476E-01  e=3.636E+00  Homo sapiens